Protein 7AHW (pdb70)

Foldseek 3Di:
DKEWEWEDEPQKIKIKIKDQPCLQQVDHDAQDDPSSLVSVVLSVVLLVDVCQQQVFDVVQVKDWPDWDWDDNNCVMIMIITMIGTPHCVPQFKGFNLSNCVSRVSHAWYWYWYQYPVGIDIDIAGNVRRMDTD

B-factor: mean 42.98, std 13.35, range [16.92, 108.06]

Radius of gyration: 14.73 Å; Cα contacts (8 Å, |Δi|>4): 286; chains: 1; bounding box: 40×30×25 Å

Solvent-accessible surface area: 7057 Å² total; per-residue (Å²): 94,0,58,1,65,2,22,33,80,57,128,51,3,58,0,48,1,36,0,40,0,91,21,12,11,49,25,88,100,73,21,83,77,124,78,18,114,64,30,10,62,151,0,86,46,35,0,83,92,4,69,72,1,1,32,19,46,143,95,0,27,19,63,60,64,55,69,83,11,143,17,116,20,71,60,66,0,68,0,63,0,59,0,52,0,124,96,25,114,59,10,127,74,6,30,0,51,48,0,12,150,59,6,112,51,2,151,90,0,70,2,72,13,84,21,116,153,40,116,89,52,32,80,5,22,88,109,72,8,98,13,143,67

Structure (mmCIF, N/CA/C/O backbone):
data_7AHW
#
_entry.id   7AHW
#
_cell.length_a   65.825
_cell.length_b   65.825
_cell.length_c   101.220
_cell.angle_alpha   90.000
_cell.angle_beta   90.000
_cell.angle_gamma   90.000
#
_symmetry.space_group_name_H-M   'P 41 21 2'
#
loop_
_entity.id
_entity.type
_entity.pdbx_description
1 polymer 'Uncharacterized protein'
2 water water
#
loop_
_atom_site.group_PDB
_atom_site.id
_atom_site.type_symbol
_atom_site.label_atom_id
_atom_site.label_alt_id
_atom_site.label_comp_id
_atom_site.label_asym_id
_atom_site.label_entity_id
_atom_site.label_seq_id
_atom_site.pdbx_PDB_ins_code
_atom_site.Cartn_x
_atom_site.Cartn_y
_atom_site.Cartn_z
_atom_site.occupancy
_atom_site.B_iso_or_equiv
_atom_site.auth_seq_id
_atom_site.auth_comp_id
_atom_site.auth_asym_id
_atom_site.auth_atom_id
_atom_site.pdbx_PDB_model_num
ATOM 1 N N . VAL A 1 20 ? -19.302 12.239 4.834 1.000 59.230 20 VAL AAA N 1
ATOM 2 C CA . VAL A 1 20 ? -20.518 11.778 5.613 1.000 59.547 20 VAL AAA CA 1
ATOM 3 C C . VAL A 1 20 ? -20.433 10.272 5.914 1.000 56.270 20 VAL AAA C 1
ATOM 4 O O . VAL A 1 20 ? -20.212 9.469 4.956 1.000 55.679 20 VAL AAA O 1
ATOM 17 N N . ALA A 1 21 ? -20.672 9.878 7.172 1.000 46.055 21 ALA AAA N 1
ATOM 18 C CA . ALA A 1 21 ? -20.628 8.449 7.588 1.000 43.648 21 ALA AAA CA 1
ATOM 19 C C . ALA A 1 21 ? -21.770 7.633 6.936 1.000 39.717 21 ALA AAA C 1
ATOM 20 O O . ALA A 1 21 ? -22.907 8.110 6.841 1.000 42.195 21 ALA AAA O 1
ATOM 27 N N . GLN A 1 22 ? -21.441 6.412 6.530 1.000 39.682 22 GLN AAA N 1
ATOM 28 C CA . GLN A 1 22 ? -22.356 5.414 5.938 1.000 37.943 22 GLN AAA CA 1
ATOM 29 C C . GLN A 1 22 ? -22.572 4.223 6.892 1.000 35.462 22 GLN AAA C 1
ATOM 30 O O . GLN A 1 22 ? -21.599 3.637 7.340 1.000 34.586 22 GLN AAA O 1
ATOM 44 N N . LEU A 1 23 ? -23.812 3.793 7.052 1.000 33.625 23 LEU AAA N 1
ATOM 45 C CA . LEU A 1 23 ? -24.152 2.571 7.794 1.000 32.703 23 LEU AAA CA 1
ATOM 46 C C . LEU A 1 23 ? -25.000 1.677 6.882 1.000 35.756 23 LEU AAA C 1
ATOM 47 O O . LEU A 1 23 ? -26.117 2.072 6.518 1.000 33.886 23 LEU AAA O 1
ATOM 63 N N . ASN A 1 24 ? -24.483 0.508 6.554 1.000 33.015 24 ASN AAA N 1
ATOM 64 C CA . ASN A 1 24 ? -25.224 -0.514 5.762 1.000 31.855 24 ASN AAA CA 1
ATOM 65 C C . ASN A 1 24 ? -25.715 -1.575 6.737 1.000 36.013 24 ASN AAA C 1
ATOM 66 O O . ASN A 1 24 ? -24.883 -2.113 7.535 1.000 34.546 24 ASN AAA O 1
ATOM 77 N N . VAL A 1 25 ? -26.995 -1.872 6.691 1.000 28.579 25 VAL AAA N 1
ATOM 78 C CA . VAL A 1 25 ? -27.660 -2.808 7.630 1.000 30.042 25 VAL AAA CA 1
ATOM 79 C C . VAL A 1 25 ? -28.300 -3.882 6.752 1.000 35.477 25 VAL AAA C 1
ATOM 80 O O . VAL A 1 25 ? -28.927 -3.487 5.747 1.000 35.281 25 VAL AAA O 1
ATOM 93 N N . ALA A 1 26 ? -28.035 -5.151 7.009 1.000 32.791 26 ALA AAA N 1
ATOM 94 C CA . ALA A 1 26 ? -28.739 -6.281 6.358 1.000 31.893 26 ALA AAA CA 1
ATOM 95 C C . ALA A 1 26 ? -29.391 -7.097 7.456 1.000 35.856 26 ALA AAA C 1
ATOM 96 O O . ALA A 1 26 ? -28.694 -7.442 8.440 1.000 33.276 26 ALA AAA O 1
ATOM 103 N N . LEU A 1 27 ? -30.648 -7.456 7.270 1.000 30.929 27 LEU AAA N 1
ATOM 104 C CA . LEU A 1 27 ? -31.343 -8.348 8.197 1.000 31.514 27 LEU AAA CA 1
ATOM 105 C C . LEU A 1 27 ? -31.937 -9.497 7.393 1.000 33.386 27 LEU AAA C 1
ATOM 106 O O . LEU A 1 27 ? -32.752 -9.209 6.542 1.000 35.402 27 LEU AAA O 1
ATOM 122 N N . ASP A 1 28 ? -31.470 -10.718 7.626 1.000 32.602 28 ASP AAA N 1
ATOM 123 C CA . ASP A 1 28 ? -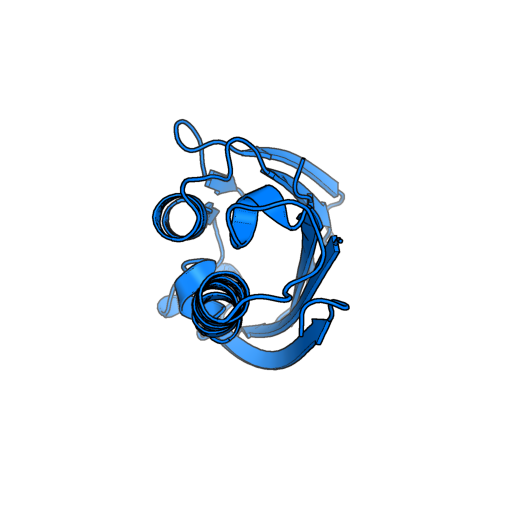31.961 -11.958 6.945 1.000 39.323 28 ASP AAA CA 1
ATOM 124 C C . ASP A 1 28 ? -32.106 -13.029 8.009 1.000 37.905 28 ASP AAA C 1
ATOM 125 O O . ASP A 1 28 ? -31.059 -13.420 8.598 1.000 34.200 28 ASP AAA O 1
ATOM 134 N N . GLY A 1 29 ? -33.336 -13.387 8.331 1.000 40.524 29 GLY AAA N 1
ATOM 135 C CA . GLY A 1 29 ? -33.621 -14.341 9.400 1.000 42.562 29 GLY AAA CA 1
ATOM 136 C C . GLY A 1 29 ? -33.081 -13.819 10.725 1.000 39.544 29 GLY AAA C 1
ATOM 137 O O . GLY A 1 29 ? -33.421 -12.685 11.089 1.000 37.479 29 GLY AAA O 1
ATOM 141 N N . LYS A 1 30 ? -32.276 -14.619 11.435 1.000 38.562 30 LYS AAA N 1
ATOM 142 C CA . LYS A 1 30 ? -31.769 -14.231 12.787 1.000 37.755 30 LYS AAA CA 1
ATOM 143 C C . LYS A 1 30 ? -30.433 -13.496 12.665 1.000 36.490 30 LYS AAA C 1
ATOM 144 O O . LYS A 1 30 ? -29.764 -13.323 13.721 1.000 36.550 30 LYS AAA O 1
ATOM 163 N N . THR A 1 31 ? -29.938 -13.233 11.444 1.000 32.011 31 THR AAA N 1
ATOM 164 C CA . THR A 1 31 ? -28.592 -12.651 11.252 1.000 32.042 31 THR AAA CA 1
ATOM 165 C C . THR A 1 31 ? -28.787 -11.160 10.941 1.000 33.576 31 THR AAA C 1
ATOM 166 O O . THR A 1 31 ? -29.397 -10.819 9.924 1.000 32.062 31 THR AAA O 1
ATOM 177 N N . LEU A 1 32 ? -28.225 -10.291 11.777 1.000 31.661 32 LEU AAA N 1
ATOM 178 C CA . LEU A 1 32 ? -28.188 -8.837 11.525 1.000 28.542 32 LEU AAA CA 1
ATOM 179 C C . LEU A 1 32 ? -26.743 -8.442 11.253 1.000 31.894 32 LEU AAA C 1
ATOM 180 O O . LEU A 1 32 ? -25.869 -8.788 12.059 1.000 33.213 32 LEU AAA O 1
ATOM 196 N N . GLU A 1 33 ? -26.476 -7.806 10.113 1.000 28.957 33 GLU AAA N 1
ATOM 197 C CA . GLU A 1 33 ? -25.130 -7.333 9.745 1.000 30.423 33 GLU AAA CA 1
ATOM 198 C C . GLU A 1 33 ? -25.112 -5.814 9.739 1.000 31.671 33 GLU AAA C 1
ATOM 199 O O . GLU A 1 33 ? -26.067 -5.192 9.221 1.000 34.422 33 GLU AAA O 1
ATOM 211 N N . LEU A 1 34 ? -24.055 -5.233 10.300 1.000 28.512 34 LEU AAA N 1
ATOM 212 C CA . LEU A 1 34 ? -23.894 -3.752 10.364 1.000 30.103 34 LEU AAA CA 1
ATOM 213 C C . LEU A 1 34 ? -22.519 -3.453 9.831 1.000 30.174 34 LEU AAA C 1
ATOM 214 O O . LEU A 1 34 ? -21.526 -4.076 10.329 1.000 31.363 34 LEU AAA O 1
ATOM 230 N N . GLU A 1 35 ? -22.427 -2.542 8.877 1.000 27.500 35 GLU AAA N 1
ATOM 231 C CA . GLU A 1 35 ? -21.149 -2.107 8.334 1.000 30.529 35 GLU AAA CA 1
ATOM 232 C C . GLU A 1 35 ? -21.130 -0.581 8.440 1.000 32.472 35 GLU AAA C 1
ATOM 233 O O . GLU A 1 35 ? -21.933 0.093 7.787 1.000 33.792 35 GLU AAA O 1
ATOM 245 N N . LEU A 1 36 ? -20.195 -0.062 9.207 1.000 30.659 36 LEU AAA N 1
ATOM 246 C CA . LEU A 1 36 ? -20.001 1.410 9.380 1.000 32.875 36 LEU AAA CA 1
ATOM 247 C C . LEU A 1 36 ? -18.730 1.819 8.641 1.000 33.180 36 LEU AAA C 1
ATOM 248 O O . LEU A 1 36 ? -17.675 1.173 8.829 1.000 35.513 36 LEU AAA O 1
ATOM 264 N N . ASP A 1 37 ? -18.820 2.804 7.754 1.000 33.625 37 ASP AAA N 1
ATOM 265 C CA . ASP A 1 37 ? -17.611 3.393 7.119 1.000 35.216 37 ASP AAA CA 1
ATOM 266 C C . ASP A 1 37 ? -17.670 4.887 7.338 1.000 35.166 37 ASP AAA C 1
ATOM 267 O O . ASP A 1 37 ? -18.678 5.472 6.977 1.000 36.886 37 ASP AAA O 1
ATOM 276 N N . SER A 1 38 ? -16.710 5.454 8.049 1.000 34.859 38 SER AAA N 1
ATOM 277 C CA . SER A 1 38 ? -16.781 6.872 8.487 1.000 34.930 38 SER AAA CA 1
ATOM 278 C C . SER A 1 38 ? -15.449 7.528 8.188 1.000 34.581 38 SER AAA C 1
ATOM 279 O O . SER A 1 38 ? -14.409 6.880 8.326 1.000 36.407 38 SER AAA O 1
ATOM 287 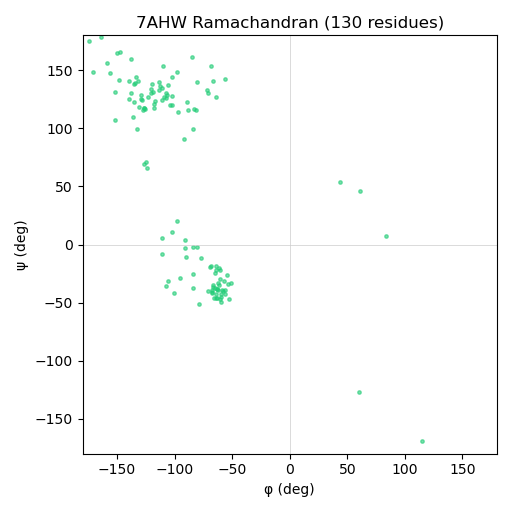N N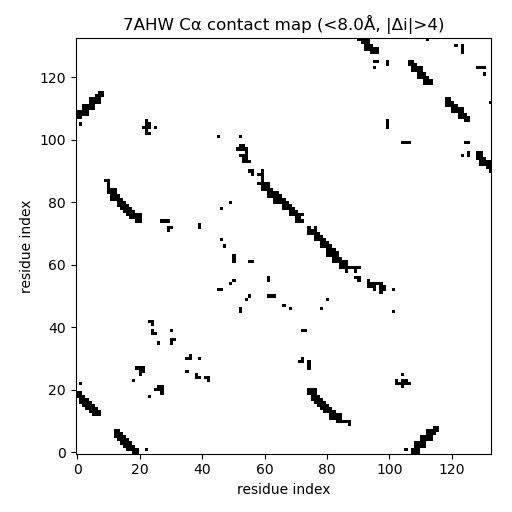 . PRO A 1 39 ? -15.464 8.813 7.787 1.000 41.169 39 PRO AAA N 1
ATOM 288 C CA . PRO A 1 39 ? -14.300 9.675 7.957 1.000 41.541 39 PRO AAA CA 1
ATOM 289 C C . PRO A 1 39 ? -13.943 9.671 9.450 1.000 31.509 39 PRO AAA C 1
ATOM 290 O O . PRO A 1 39 ? -14.821 9.512 10.345 1.000 31.452 39 PRO AAA O 1
ATOM 301 N N . ALA A 1 40 ? -12.658 9.678 9.686 1.000 36.197 40 ALA AAA N 1
ATOM 302 C CA . ALA A 1 40 ? -12.056 9.694 11.032 1.000 38.793 40 ALA AAA CA 1
ATOM 303 C C . ALA A 1 40 ? -12.569 10.892 11.835 1.000 39.650 40 ALA AAA C 1
ATOM 304 O O . ALA A 1 40 ? -12.856 10.715 13.039 1.000 35.968 40 ALA AAA O 1
ATOM 311 N N . MET A 1 41 ? -12.737 12.072 11.222 1.000 39.607 41 MET AAA N 1
ATOM 312 C CA . MET A 1 41 ? -13.077 13.316 11.960 1.000 37.446 41 MET AAA CA 1
ATOM 313 C C . MET A 1 41 ? -14.311 13.125 12.868 1.000 39.924 41 MET AAA C 1
ATOM 314 O O . MET A 1 41 ? -14.277 13.612 13.994 1.000 36.524 41 MET AAA O 1
ATOM 328 N N . ASN A 1 42 ? -15.388 12.528 12.349 1.000 38.097 42 ASN AAA N 1
ATOM 329 C CA . ASN A 1 42 ? -16.688 12.224 13.014 1.000 44.783 42 ASN AAA CA 1
ATOM 330 C C . ASN A 1 42 ? -16.484 11.428 14.299 1.000 33.753 42 ASN AAA C 1
ATOM 331 O O . ASN A 1 42 ? -17.305 11.567 15.225 1.000 34.116 42 ASN AAA O 1
ATOM 342 N N . LEU A 1 43 ? -15.485 10.566 14.329 1.000 37.239 43 LEU AAA N 1
ATOM 343 C CA . LEU A 1 43 ? -15.319 9.630 15.483 1.000 38.289 43 LEU AAA CA 1
ATOM 344 C C . LEU A 1 43 ? -14.148 9.999 16.400 1.000 32.426 43 LEU AAA C 1
ATOM 345 O O . LEU A 1 43 ? -14.248 9.633 17.570 1.000 31.549 43 LEU AAA O 1
ATOM 361 N N . VAL A 1 44 ? -13.038 10.520 15.872 1.000 28.942 44 VAL AAA N 1
ATOM 362 C CA . VAL A 1 44 ? -11.841 10.830 16.691 1.000 29.053 44 VAL AAA CA 1
ATOM 363 C C . VAL A 1 44 ? -11.587 12.335 16.814 1.000 31.923 44 VAL AAA C 1
ATOM 364 O O . VAL A 1 44 ? -10.740 12.669 17.645 1.000 29.490 44 VAL AAA O 1
ATOM 377 N N . GLY A 1 45 ? -12.295 13.207 16.095 1.000 31.434 45 GLY AAA N 1
ATOM 378 C CA . GLY A 1 45 ? -12.158 14.659 16.331 1.000 35.564 45 GLY AAA CA 1
ATOM 379 C C . GLY A 1 45 ? -10.970 15.279 15.598 1.000 33.492 45 GLY AAA C 1
ATOM 380 O O . GLY A 1 45 ? -10.639 16.457 15.862 1.000 33.367 45 GLY AAA O 1
ATOM 384 N N . PHE A 1 46 ? -10.279 14.555 14.726 1.000 30.733 46 PHE AAA N 1
ATOM 385 C CA . PHE A 1 46 ? -9.187 15.129 13.901 1.000 30.814 46 PHE AAA CA 1
ATOM 386 C C . PHE A 1 46 ? -9.147 14.342 12.583 1.000 33.862 46 PHE AAA C 1
ATOM 387 O O . PHE A 1 46 ? -9.684 13.213 12.511 1.000 32.969 46 PHE AAA O 1
ATOM 404 N N . GLU A 1 47 ? -8.453 14.886 11.589 1.000 34.929 47 GLU AAA N 1
ATOM 405 C CA A GLU A 1 47 ? -8.451 14.288 10.226 0.500 35.793 47 GLU AAA CA 1
ATOM 406 C CA B GLU A 1 47 ? -8.455 14.353 10.200 0.500 37.895 47 GLU AAA CA 1
ATOM 407 C C . GLU A 1 47 ? -7.004 14.226 9.735 1.000 39.330 47 GLU AAA C 1
ATOM 408 O O . GLU A 1 47 ? -6.624 15.000 8.891 1.000 44.674 47 GLU AAA O 1
ATOM 430 N N . HIS A 1 48 ? -6.224 13.310 10.298 1.000 36.562 48 HIS AAA N 1
ATOM 431 C CA . HIS A 1 48 ? -4.777 13.140 10.004 1.000 36.704 48 HIS AAA CA 1
ATOM 432 C C . HIS A 1 48 ? -4.329 11.909 10.761 1.000 36.599 48 HIS AAA C 1
ATOM 433 O O . HIS A 1 48 ? -5.158 11.415 11.535 1.000 36.066 48 HIS AAA O 1
ATOM 448 N N . ALA A 1 49 ? -3.085 11.475 10.594 1.000 37.220 49 ALA AAA N 1
ATOM 449 C CA . ALA A 1 49 ? -2.529 10.302 11.314 1.000 42.118 49 ALA AAA CA 1
ATOM 450 C C . ALA A 1 49 ? -2.384 10.637 12.803 1.000 35.624 49 ALA AAA C 1
ATOM 451 O O . ALA A 1 49 ? -2.272 11.837 13.184 1.000 32.568 49 ALA AAA O 1
ATOM 458 N N . ALA A 1 50 ? -2.436 9.602 13.634 1.000 35.601 50 ALA AAA N 1
ATOM 459 C CA . ALA A 1 50 ? -2.438 9.751 15.105 1.000 37.708 50 ALA AAA CA 1
ATOM 460 C C . ALA A 1 50 ? -0.992 9.676 15.581 1.000 39.532 50 ALA AAA C 1
ATOM 461 O O . ALA A 1 50 ? -0.533 8.592 15.828 1.000 46.544 50 ALA AAA O 1
ATOM 468 N N . SER A 1 51 ? -0.316 10.807 15.670 1.000 41.066 51 SER AAA N 1
ATOM 469 C CA . SER A 1 51 ? 1.126 10.890 16.007 1.000 42.124 51 SER AAA CA 1
ATOM 470 C C . SER A 1 51 ? 1.336 11.255 17.463 1.000 39.346 51 SER AAA C 1
ATOM 471 O O . SER A 1 51 ? 2.172 10.618 18.097 1.000 43.127 51 SER AAA O 1
ATOM 479 N N . THR A 1 52 ? 0.566 12.193 17.998 1.000 32.708 52 THR AAA N 1
ATOM 480 C CA . THR A 1 52 ? 0.789 12.680 19.383 1.000 32.868 52 THR AAA CA 1
ATOM 481 C C . THR A 1 52 ? 0.061 11.746 20.366 1.000 34.636 52 THR AAA C 1
ATOM 482 O O . THR A 1 52 ? -0.838 11.002 19.978 1.000 32.120 52 THR AAA O 1
ATOM 493 N N . ASP A 1 53 ? 0.446 11.800 21.624 1.000 30.328 53 ASP AAA N 1
ATOM 494 C CA . ASP A 1 53 ? -0.233 11.098 22.744 1.000 29.845 53 ASP AAA CA 1
ATOM 495 C C . ASP A 1 53 ? -1.713 11.503 22.820 1.000 27.606 53 ASP AAA C 1
ATOM 496 O O . ASP A 1 53 ? -2.544 10.620 23.026 1.000 31.763 53 ASP AAA O 1
ATOM 505 N N . ALA A 1 54 ? -2.026 12.792 22.665 1.000 29.204 54 ALA AAA N 1
ATOM 506 C CA . ALA A 1 54 ? -3.411 13.281 22.633 1.000 28.665 54 ALA AAA CA 1
ATOM 507 C C . ALA A 1 54 ? -4.178 12.621 21.471 1.000 31.481 54 ALA AAA C 1
ATOM 508 O O . ALA A 1 54 ? -5.310 12.148 21.716 1.000 29.559 54 ALA AAA O 1
ATOM 515 N N . ASP A 1 55 ? -3.592 12.541 20.272 1.000 28.715 55 ASP AAA N 1
ATOM 516 C CA . ASP A 1 55 ? -4.251 11.925 19.083 1.000 30.310 55 ASP AAA CA 1
ATOM 517 C C . ASP A 1 55 ? -4.566 10.446 19.415 1.000 28.124 55 ASP AAA C 1
ATOM 518 O O . ASP A 1 55 ? -5.669 9.968 19.187 1.000 26.043 55 ASP AAA O 1
ATOM 527 N N . LYS A 1 56 ? -3.596 9.733 19.969 1.000 29.221 56 LYS AAA N 1
ATOM 528 C CA . LYS A 1 56 ? -3.688 8.287 20.262 1.000 29.835 56 LYS AAA CA 1
ATOM 529 C C . LYS A 1 56 ? -4.759 7.999 21.313 1.000 29.403 56 LYS AAA C 1
ATOM 530 O O . LYS A 1 56 ? -5.474 6.987 21.172 1.000 28.035 56 LYS AAA O 1
ATOM 549 N N . ALA A 1 57 ? -4.897 8.876 22.297 1.000 26.120 57 ALA AAA N 1
ATOM 550 C CA . ALA A 1 57 ? -5.923 8.733 23.338 1.000 27.669 57 ALA AAA CA 1
ATOM 551 C C . ALA A 1 57 ? -7.298 8.909 22.714 1.000 28.109 57 ALA AAA C 1
ATOM 552 O O . ALA A 1 57 ? -8.186 8.169 23.075 1.000 27.605 57 ALA AAA O 1
ATOM 559 N N . ALA A 1 58 ? -7.461 9.852 21.815 1.000 27.273 58 ALA AAA N 1
ATOM 560 C CA . ALA A 1 58 ? -8.743 10.098 21.109 1.000 30.666 58 ALA AAA CA 1
ATOM 561 C C . ALA A 1 58 ? -9.112 8.864 20.270 1.000 29.817 58 ALA AAA C 1
ATOM 562 O O . ALA A 1 58 ? -10.282 8.474 20.258 1.000 27.992 58 ALA AAA O 1
ATOM 569 N N . VAL A 1 59 ? -8.148 8.203 19.639 1.000 29.828 59 VAL AAA N 1
ATOM 570 C CA . VAL A 1 59 ? -8.428 6.943 18.875 1.000 28.171 59 VAL AAA CA 1
ATOM 571 C C . VAL A 1 59 ? -8.839 5.822 19.839 1.000 27.526 59 VAL AAA C 1
ATOM 572 O O . VAL A 1 59 ? -9.838 5.124 19.547 1.000 28.201 59 VAL AAA O 1
ATOM 585 N N . ALA A 1 60 ? -8.175 5.700 20.994 1.000 26.387 60 ALA AAA N 1
ATOM 586 C CA . ALA A 1 60 ? -8.510 4.689 22.007 1.000 25.438 60 ALA AAA CA 1
ATOM 587 C C . ALA A 1 60 ? -9.933 4.924 22.524 1.000 25.763 60 ALA AAA C 1
ATOM 588 O O . ALA A 1 60 ? -10.640 3.952 22.815 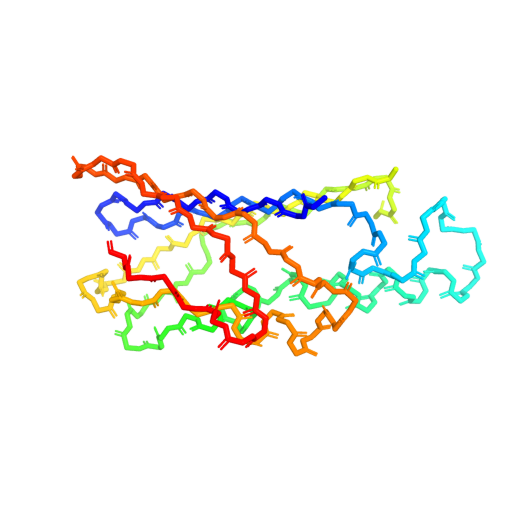1.000 29.006 60 ALA AAA O 1
ATOM 595 N N . LYS A 1 61 ? -10.333 6.172 22.706 1.000 26.641 61 LYS AAA N 1
ATOM 596 C CA . LYS A 1 61 ? -11.694 6.483 23.191 1.000 31.012 61 LYS AAA CA 1
ATOM 597 C C . LYS A 1 61 ? -12.726 6.018 22.165 1.000 30.866 61 LYS AAA C 1
ATOM 598 O O . LYS A 1 61 ? -13.737 5.388 22.559 1.000 29.014 61 LYS AAA O 1
ATOM 617 N N . ALA A 1 62 ? -12.508 6.318 20.892 1.000 29.904 62 ALA AAA N 1
ATOM 618 C CA . ALA A 1 62 ? -13.447 5.904 19.824 1.000 28.567 62 ALA AAA CA 1
ATOM 619 C C . ALA A 1 62 ? -13.484 4.380 19.772 1.000 29.575 62 ALA AAA C 1
ATOM 620 O O . ALA A 1 62 ? -14.594 3.791 19.650 1.000 29.144 62 ALA AAA O 1
ATOM 627 N N . ARG A 1 63 ? -12.321 3.753 19.804 1.000 27.512 63 ARG AAA N 1
ATOM 628 C CA . ARG A 1 63 ? -12.235 2.291 19.668 1.000 29.308 63 ARG AAA CA 1
ATOM 629 C C . ARG A 1 63 ? -13.029 1.592 20.799 1.000 30.612 63 ARG AAA C 1
ATOM 630 O O . ARG A 1 63 ? -13.744 0.596 20.529 1.000 29.783 63 ARG AAA O 1
ATOM 651 N N . ALA A 1 64 ? -12.920 2.082 22.028 1.000 30.816 64 ALA AAA N 1
ATOM 652 C CA . ALA A 1 64 ? -13.655 1.521 23.175 1.000 30.216 64 ALA AAA CA 1
ATOM 653 C C . ALA A 1 64 ? -15.141 1.585 22.873 1.000 28.670 64 ALA AAA C 1
ATOM 654 O O . ALA A 1 64 ? -15.870 0.653 23.305 1.000 31.256 64 ALA AAA O 1
ATOM 661 N N . GLN A 1 65 ? -15.640 2.654 22.263 1.000 25.869 65 GLN AAA N 1
ATOM 662 C CA . GLN A 1 65 ? -17.092 2.755 21.952 1.000 27.071 65 GLN AAA CA 1
ATOM 663 C C . GLN A 1 65 ? -17.438 1.764 20.809 1.000 28.791 65 GLN AAA C 1
ATOM 664 O O . GLN A 1 65 ? -18.504 1.044 20.927 1.000 25.196 65 GLN AAA O 1
ATOM 678 N N . LEU A 1 66 ? -16.580 1.634 19.795 1.000 25.679 66 LEU AAA N 1
ATOM 679 C CA . LEU A 1 66 ? -16.871 0.733 18.630 1.000 27.116 66 LEU AAA CA 1
ATOM 680 C C . LEU A 1 66 ? -16.823 -0.746 19.037 1.000 30.002 66 LEU AAA C 1
ATOM 681 O O . LEU A 1 66 ? -17.465 -1.572 18.370 1.000 29.768 66 LEU AAA O 1
ATOM 697 N N . GLU A 1 67 ? -16.181 -1.079 20.155 1.000 28.093 67 GLU AAA N 1
ATOM 698 C CA . GLU A 1 67 ? -16.074 -2.466 20.654 1.000 28.889 67 GLU AAA CA 1
ATOM 699 C C . GLU A 1 67 ? -17.354 -2.857 21.380 1.000 29.959 67 GLU AAA C 1
ATOM 700 O O . GLU A 1 67 ? -17.446 -3.982 21.789 1.000 30.027 67 GLU AAA O 1
ATOM 712 N N . LYS A 1 68 ? -18.323 -1.969 21.520 1.000 27.095 68 LYS AAA N 1
ATOM 713 C CA . LYS A 1 68 ? -19.571 -2.290 22.247 1.000 28.523 68 LYS AAA CA 1
ATOM 714 C C . LYS A 1 68 ? -20.752 -2.043 21.342 1.000 27.689 68 LYS AAA C 1
ATOM 715 O O . LYS A 1 68 ? -21.573 -1.186 21.625 1.000 29.441 68 LYS AAA O 1
ATOM 734 N N . PRO A 1 69 ? -20.938 -2.797 20.240 1.000 28.361 69 PRO AAA N 1
ATOM 735 C CA . PRO A 1 69 ? -22.009 -2.478 19.310 1.000 27.237 69 PRO AAA CA 1
ATOM 736 C C . PRO A 1 69 ? -23.443 -2.549 19.848 1.000 27.301 69 PRO AAA C 1
ATOM 737 O O . PRO A 1 69 ? -24.252 -1.816 19.348 1.000 29.326 69 PRO AAA O 1
ATOM 748 N N . LEU A 1 70 ? -23.765 -3.450 20.773 1.000 27.915 70 LEU AAA N 1
ATOM 749 C CA . LEU A 1 70 ? -25.128 -3.555 21.338 1.000 30.666 70 LEU AAA CA 1
ATOM 750 C C . LEU A 1 70 ? -25.498 -2.233 22.047 1.000 30.026 70 LEU AAA C 1
ATOM 751 O O . LEU A 1 70 ? -26.633 -1.784 21.925 1.000 30.881 70 LEU AAA O 1
ATOM 767 N N . GLU A 1 71 ? -24.515 -1.592 22.660 1.000 29.548 71 GLU AAA N 1
ATOM 768 C CA . GLU A 1 71 ? -24.668 -0.273 23.315 1.000 32.840 71 GLU AAA CA 1
ATOM 769 C C . GLU A 1 71 ? -24.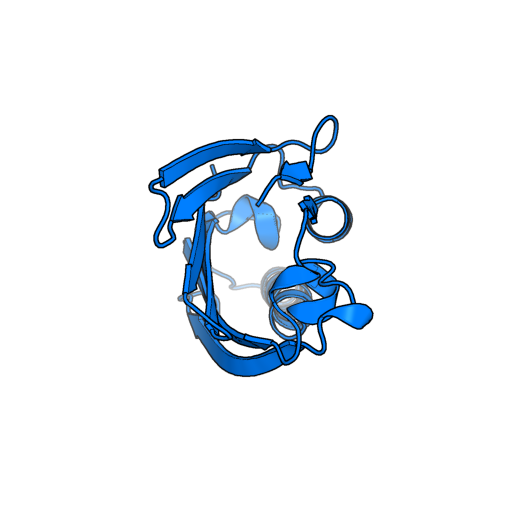655 0.829 22.265 1.000 30.930 71 GLU AAA C 1
ATOM 770 O O . GLU A 1 71 ? -25.606 1.608 22.219 1.000 29.488 71 GLU AAA O 1
ATOM 782 N N . LEU A 1 72 ? -23.658 0.859 21.382 1.000 29.953 72 LEU AAA N 1
ATOM 783 C CA . LEU A 1 72 ? -23.504 1.951 20.396 1.000 31.630 72 LEU AAA CA 1
ATOM 784 C C . LEU A 1 72 ? -24.742 2.066 19.484 1.000 37.276 72 LEU AAA C 1
ATOM 785 O O . LEU A 1 72 ? -25.147 3.195 19.154 1.000 32.341 72 LEU AAA O 1
ATOM 801 N N . PHE A 1 73 ? -25.328 0.947 19.066 1.000 32.326 73 PHE AAA N 1
ATOM 802 C CA . PHE A 1 73 ? -26.458 0.952 18.119 1.000 32.463 73 PHE AAA CA 1
ATOM 803 C C . PHE A 1 73 ? -27.754 0.723 18.884 1.000 33.833 73 PHE AAA C 1
ATOM 804 O O . PHE A 1 73 ? -28.757 0.475 18.234 1.000 35.877 73 PHE AAA O 1
ATOM 821 N N . ALA A 1 74 ? -27.707 0.781 20.217 1.000 34.617 74 ALA AAA N 1
ATOM 822 C CA . ALA A 1 74 ? -28.860 0.669 21.125 1.000 36.829 74 ALA AAA CA 1
ATOM 823 C C . ALA A 1 74 ? -29.792 -0.473 20.686 1.000 40.628 74 ALA AAA C 1
ATOM 824 O O . ALA A 1 74 ? -30.980 -0.227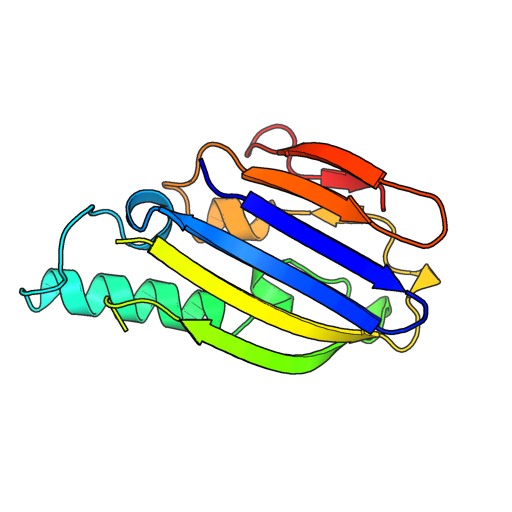 20.578 1.000 33.333 74 ALA AAA O 1
ATOM 831 N N . LEU A 1 75 ? -29.288 -1.696 20.505 1.000 40.339 75 LEU AAA N 1
ATOM 832 C CA . LEU A 1 75 ? -30.150 -2.842 20.106 1.000 36.879 75 LEU AAA CA 1
ATOM 833 C C . LEU A 1 75 ? -31.004 -3.228 21.303 1.000 38.011 75 LEU AAA C 1
ATOM 834 O O . LEU A 1 75 ? -30.497 -3.317 22.432 1.000 36.286 75 LEU AAA O 1
ATOM 850 N N . PRO A 1 76 ? -32.317 -3.424 21.083 1.000 37.367 76 PRO AAA N 1
ATOM 851 C CA . PRO A 1 76 ? -33.225 -3.826 22.155 1.000 37.821 76 PRO AAA CA 1
ATOM 852 C C . PRO A 1 76 ? -32.856 -5.195 22.685 1.000 40.177 76 PRO AAA C 1
ATOM 853 O O . PRO A 1 76 ? -32.711 -6.172 21.915 1.000 37.159 76 PRO AAA O 1
ATOM 864 N N . VAL A 1 77 ? -32.685 -5.240 23.997 1.000 35.777 77 VAL AAA N 1
ATOM 865 C CA . VAL A 1 77 ? -32.344 -6.465 24.754 1.000 38.127 77 VAL AAA CA 1
ATOM 866 C C . VAL A 1 77 ? -33.421 -7.520 24.483 1.000 39.587 77 VAL AAA C 1
ATOM 867 O O . VAL A 1 77 ? -33.079 -8.716 24.551 1.000 40.037 77 VAL AAA O 1
ATOM 880 N N . THR A 1 78 ? -34.671 -7.115 24.241 1.000 39.746 78 THR AAA N 1
ATOM 881 C CA . THR A 1 78 ? -35.805 -8.061 24.006 1.000 43.467 78 THR AAA CA 1
ATOM 882 C C . THR A 1 78 ? -35.515 -8.945 22.765 1.000 45.298 78 THR AAA C 1
ATOM 883 O O . THR A 1 78 ? -35.955 -10.131 22.728 1.000 44.546 78 THR AAA O 1
ATOM 894 N N . ALA A 1 79 ? -34.758 -8.442 21.787 1.000 40.431 79 ALA AAA N 1
ATOM 895 C CA . ALA A 1 79 ? -34.516 -9.174 20.520 1.000 39.783 79 ALA AAA CA 1
ATOM 896 C C . ALA A 1 79 ? -33.490 -10.279 20.735 1.000 40.192 79 ALA AAA C 1
ATOM 897 O O . ALA A 1 79 ? -33.307 -11.131 19.808 1.000 39.486 79 ALA AAA O 1
ATOM 904 N N . GLY A 1 80 ? -32.816 -10.281 21.889 1.000 36.794 80 GLY AAA N 1
ATOM 905 C CA . GLY A 1 80 ? -31.832 -11.322 22.269 1.000 35.817 80 GLY AAA CA 1
ATOM 906 C C . GLY A 1 80 ? -30.651 -11.390 21.303 1.000 39.491 80 GLY AAA C 1
ATOM 907 O O . GLY A 1 80 ? -30.289 -12.488 20.847 1.000 36.533 80 GLY AAA O 1
ATOM 911 N N . CYS A 1 81 ? -30.074 -10.239 20.945 1.000 35.971 81 CYS AAA N 1
ATOM 912 C CA . CYS A 1 81 ? -28.921 -10.127 20.020 1.000 35.417 81 CYS AAA CA 1
ATOM 913 C C . CYS A 1 81 ? -27.625 -10.416 20.758 1.000 37.479 81 CYS AAA C 1
ATOM 914 O O . CYS A 1 81 ? -27.443 -9.964 21.885 1.000 38.656 81 CYS AAA O 1
ATOM 921 N N . SER A 1 82 ? -26.712 -11.121 20.126 1.000 32.873 82 SER AAA N 1
ATOM 922 C CA . SER A 1 82 ? -25.325 -11.236 20.620 1.000 37.007 82 SER AAA CA 1
ATOM 923 C C . SER A 1 82 ? -24.365 -11.123 19.450 1.000 34.200 82 SER AAA C 1
ATOM 924 O O . SER A 1 82 ? -24.792 -11.225 18.279 1.000 32.478 82 SER AAA O 1
ATOM 932 N N . VAL A 1 83 ? -23.126 -10.797 19.760 1.000 29.583 83 VAL AAA N 1
ATOM 933 C CA . VAL A 1 83 ? -22.143 -10.477 18.713 1.000 29.683 83 VAL AAA CA 1
ATOM 934 C C . VAL A 1 83 ? -21.600 -11.807 18.242 1.000 32.998 83 VAL AAA C 1
ATOM 935 O O . VAL A 1 83 ? -20.972 -12.497 19.035 1.000 31.280 83 VAL AAA O 1
ATOM 948 N N . ALA A 1 84 ? -21.823 -12.143 16.980 1.000 30.578 84 ALA AAA N 1
ATOM 949 C CA . ALA A 1 84 ? -21.222 -13.343 16.346 1.000 32.011 84 ALA AAA CA 1
ATOM 950 C C . ALA A 1 84 ? -19.822 -13.027 15.843 1.000 32.540 84 ALA AAA C 1
ATOM 951 O O . ALA A 1 84 ? -18.947 -13.881 15.918 1.000 34.103 84 ALA AAA O 1
ATOM 958 N N . SER A 1 85 ? -19.567 -11.840 15.319 1.000 30.933 85 SER AAA N 1
ATOM 959 C CA . SER A 1 85 ? -18.218 -11.443 14.877 1.000 32.378 85 SER AAA CA 1
ATOM 960 C C . SER A 1 85 ? -18.118 -9.933 14.823 1.000 32.321 85 SER AAA C 1
ATOM 961 O O . SER A 1 85 ? -19.153 -9.271 14.655 1.000 29.857 85 SER AAA O 1
ATOM 969 N N . GLN A 1 86 ? -16.907 -9.414 14.922 1.000 30.751 86 GLN AAA N 1
ATOM 970 C CA . GLN A 1 86 ? -16.701 -7.951 14.954 1.000 33.522 86 GLN AAA CA 1
ATOM 971 C C . GLN A 1 86 ? -15.329 -7.713 14.377 1.000 36.203 86 GLN AAA C 1
ATOM 972 O O . GLN A 1 86 ? -14.395 -8.441 14.757 1.000 34.085 86 GLN AAA O 1
ATOM 986 N N . GLU A 1 87 ? -15.212 -6.787 13.446 1.000 31.890 87 GLU AAA N 1
ATOM 987 C CA . GLU A 1 87 ? -13.899 -6.399 12.899 1.000 36.162 87 GLU AAA CA 1
ATOM 988 C C . GLU A 1 87 ? -13.824 -4.882 12.813 1.000 32.584 87 GLU AAA C 1
ATOM 989 O O . GLU A 1 87 ? -14.658 -4.297 12.132 1.000 32.624 87 GLU AAA O 1
ATOM 1001 N N . LEU A 1 88 ? -12.836 -4.288 13.455 1.000 32.800 88 LEU AAA N 1
ATOM 1002 C CA . LEU A 1 88 ? -12.576 -2.829 13.399 1.000 34.969 88 LEU AAA CA 1
ATOM 1003 C C . LEU A 1 88 ? -11.327 -2.630 12.555 1.000 38.091 88 LEU AAA C 1
ATOM 1004 O O . LEU A 1 88 ? -10.374 -3.315 12.838 1.000 39.852 88 LEU AAA O 1
ATOM 1020 N N . ARG A 1 89 ? -11.340 -1.742 11.566 1.000 35.014 89 ARG AAA N 1
ATOM 1021 C CA . ARG A 1 89 ? -10.189 -1.552 10.651 1.000 37.990 89 ARG AAA CA 1
ATOM 1022 C C . ARG A 1 89 ? -9.957 -0.069 10.390 1.000 35.980 89 ARG AAA C 1
ATOM 1023 O O . ARG A 1 89 ? -10.896 0.627 9.958 1.000 36.272 89 ARG AAA O 1
ATOM 1044 N N . SER A 1 90 ? -8.721 0.377 10.539 1.000 36.086 90 SER AAA N 1
ATOM 1045 C CA . SER A 1 90 ? -8.305 1.760 10.229 1.000 37.240 90 SER AAA CA 1
ATOM 1046 C C . SER A 1 90 ? -6.795 1.793 10.319 1.000 37.510 90 SER AAA C 1
ATOM 1047 O O . SER A 1 90 ? -6.239 1.175 11.221 1.000 36.658 90 SER AAA O 1
ATOM 1055 N N . PRO A 1 91 ? -6.125 2.634 9.523 1.000 38.118 91 PRO AAA N 1
ATOM 1056 C CA . PRO A 1 91 ? -4.710 2.910 9.767 1.000 41.594 91 PRO AAA CA 1
ATOM 1057 C C . PRO A 1 91 ? -4.500 3.626 11.111 1.000 43.827 91 PRO AAA C 1
ATOM 1058 O O . PRO A 1 91 ? -3.460 3.471 11.717 1.000 41.096 91 PRO AAA O 1
ATOM 1069 N N . LEU A 1 92 ? -5.510 4.326 11.630 1.000 37.554 92 LEU AAA N 1
ATOM 1070 C CA . LEU A 1 92 ? -5.395 4.873 13.002 1.000 36.108 92 LEU AAA CA 1
ATOM 1071 C C . LEU A 1 92 ? -5.275 3.779 14.070 1.000 35.633 92 LEU AAA C 1
ATOM 1072 O O . LEU A 1 92 ? -4.795 4.126 15.136 1.000 41.534 92 LEU AAA O 1
ATOM 1088 N N . PHE A 1 93 ? -5.696 2.538 13.833 1.000 39.541 93 PHE AAA N 1
ATOM 1089 C CA . PHE A 1 93 ? -5.701 1.431 14.844 1.000 47.896 93 PHE AAA CA 1
ATOM 1090 C C . PHE A 1 93 ? -4.388 0.631 14.836 1.000 52.687 93 PHE AAA C 1
ATOM 1091 O O . PHE A 1 93 ? -3.818 0.581 13.747 1.000 62.380 93 PHE AAA O 1
ATOM 1108 N N . ALA A 1 121 ? -7.703 9.145 6.150 1.000 68.039 121 ALA AAA N 1
ATOM 1109 C CA . ALA A 1 121 ? -8.066 8.326 7.340 1.000 73.021 121 ALA AAA CA 1
ATOM 1110 C C . ALA A 1 121 ? -9.581 8.032 7.336 1.000 56.207 121 ALA AAA C 1
ATOM 1111 O O . ALA A 1 121 ? -10.405 8.987 7.537 1.000 52.646 121 ALA AAA O 1
ATOM 1118 N N . ASP A 1 122 ? -9.923 6.768 7.037 1.000 52.386 122 ASP AAA N 1
ATOM 1119 C CA . ASP A 1 122 ? -11.276 6.169 7.216 1.000 48.654 122 ASP AAA CA 1
ATOM 1120 C C . ASP A 1 122 ? -11.240 5.134 8.367 1.000 43.767 122 ASP AAA C 1
ATOM 1121 O O . ASP A 1 122 ? -10.155 4.573 8.708 1.000 41.750 122 ASP AAA O 1
ATOM 1130 N N . ILE A 1 123 ? -12.391 4.937 8.996 1.000 35.690 123 ILE AAA N 1
ATOM 1131 C CA . ILE A 1 123 ? -12.607 3.878 10.017 1.000 35.807 123 ILE AAA CA 1
ATOM 1132 C C . ILE A 1 123 ? -13.736 2.999 9.496 1.000 36.861 123 ILE AAA C 1
ATOM 1133 O O . ILE A 1 123 ? -14.767 3.536 9.057 1.000 38.964 123 ILE AAA O 1
ATOM 1149 N N . HIS A 1 124 ? -13.512 1.699 9.515 1.000 35.647 124 HIS AAA N 1
ATOM 1150 C CA . HIS A 1 124 ? -14.490 0.683 9.067 1.000 34.175 124 HIS AAA CA 1
ATOM 1151 C C . HIS A 1 124 ? -14.792 -0.199 10.284 1.000 34.431 124 HIS AAA C 1
ATOM 1152 O O . HIS A 1 124 ? -13.848 -0.600 10.974 1.000 35.852 124 HIS AAA O 1
ATOM 1167 N N . ALA A 1 125 ? -16.057 -0.437 10.584 1.000 31.073 125 ALA AAA N 1
ATOM 1168 C CA . ALA A 1 125 ? -16.461 -1.343 11.678 1.000 32.659 125 ALA AAA CA 1
ATOM 1169 C C . ALA A 1 125 ? -17.520 -2.295 11.128 1.000 33.878 125 ALA AAA C 1
ATOM 1170 O O . ALA A 1 125 ? -18.506 -1.818 10.579 1.000 33.971 125 ALA AAA O 1
ATOM 1177 N N . HIS A 1 126 ? -17.227 -3.597 11.137 1.000 28.437 126 HIS AAA N 1
ATOM 1178 C CA . HIS A 1 126 ? -18.157 -4.624 10.650 1.000 28.731 126 HIS AAA CA 1
ATOM 1179 C C . HIS A 1 126 ? -18.590 -5.471 11.838 1.000 26.123 126 HIS AAA C 1
ATOM 1180 O O . HIS A 1 126 ? -17.750 -5.905 12.636 1.000 29.053 126 HIS AAA O 1
ATOM 1195 N N . TYR A 1 127 ? -19.858 -5.701 11.959 1.000 25.128 127 TYR AAA N 1
ATOM 1196 C CA . TYR A 1 127 ? -20.417 -6.524 13.042 1.000 27.522 127 TYR AAA CA 1
ATOM 1197 C C . TYR A 1 127 ? -21.381 -7.519 12.412 1.000 26.028 127 TYR AAA C 1
ATOM 1198 O O . TYR A 1 127 ? -22.217 -7.126 11.575 1.000 27.016 127 TYR AAA O 1
ATOM 1216 N N . GLN A 1 128 ? -21.357 -8.738 12.921 1.000 26.046 128 GLN AAA N 1
ATOM 1217 C CA . GLN A 1 128 ? -22.443 -9.699 12.662 1.000 27.993 128 GLN AAA CA 1
ATOM 1218 C C . GLN A 1 128 ? -23.084 -10.029 13.988 1.000 28.948 128 GLN AAA C 1
ATOM 1219 O O . GLN A 1 128 ? -22.340 -10.463 14.894 1.000 29.512 128 GLN AAA O 1
ATOM 1233 N N . LEU A 1 129 ? -24.384 -9.810 14.095 1.000 25.427 129 LEU AAA N 1
ATOM 1234 C CA . LEU A 1 129 ? -25.138 -10.113 15.312 1.000 32.204 129 LEU AAA CA 1
ATOM 1235 C C . LEU A 1 129 ? -26.127 -11.234 15.026 1.000 30.776 129 LEU AAA C 1
ATOM 1236 O O . LEU A 1 129 ? -26.749 -11.328 13.931 1.000 32.720 129 LEU AAA O 1
ATOM 1252 N N . SER A 1 130 ? -26.234 -12.103 15.989 1.000 29.338 130 SER AAA N 1
ATOM 1253 C CA . SER A 1 130 ? -27.212 -13.205 15.965 1.000 34.121 130 SER AAA CA 1
ATOM 1254 C C . SER A 1 130 ? -28.361 -12.855 16.914 1.000 33.263 130 SER AAA C 1
ATOM 1255 O O . SER A 1 130 ? -28.071 -12.608 18.105 1.000 35.926 130 SER AAA O 1
ATOM 1263 N N . CYS A 1 131 ? -29.589 -12.756 16.441 1.000 31.678 131 CYS AAA N 1
ATOM 1264 C CA . CYS A 1 131 ? -30.749 -12.242 17.224 1.000 36.470 131 CYS AAA CA 1
ATOM 1265 C C . CYS A 1 131 ? -31.807 -13.355 17.373 1.000 41.299 131 CYS AAA C 1
ATOM 1266 O O . CYS A 1 131 ? -32.325 -13.847 16.342 1.000 40.178 131 CYS AAA O 1
ATOM 1273 N N . GLU A 1 132 ? -32.086 -13.764 18.609 1.000 35.188 132 GLU AAA N 1
ATOM 1274 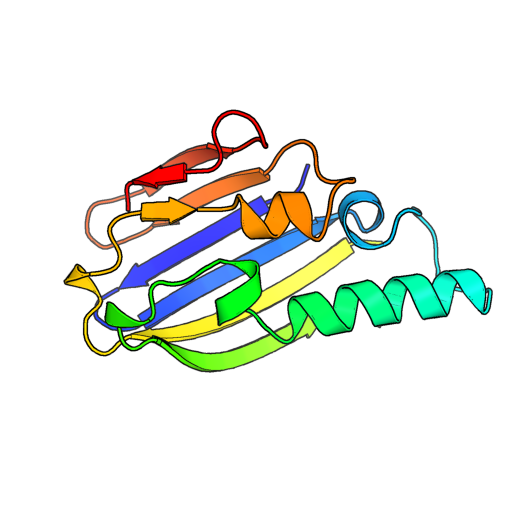C CA . GLU A 1 132 ? -33.039 -14.871 18.918 1.000 41.043 132 GLU AAA CA 1
ATOM 1275 C C . GLU A 1 132 ? -34.435 -14.481 18.444 1.000 38.985 132 GLU AAA C 1
ATOM 1276 O O . GLU A 1 132 ? -35.130 -15.333 17.982 1.000 38.755 132 GLU AAA O 1
ATOM 1288 N N . LYS A 1 133 ? -34.836 -13.217 18.579 1.000 37.877 133 LYS AAA N 1
ATOM 1289 C CA . LYS A 1 133 ? -36.179 -12.744 18.204 1.000 39.553 133 LYS AAA CA 1
ATOM 1290 C C . LYS A 1 133 ? -36.109 -11.560 17.260 1.000 39.749 133 LYS AAA C 1
ATOM 1291 O O . LYS A 1 133 ? -36.450 -10.457 17.667 1.000 39.543 133 LYS AAA O 1
ATOM 1310 N N . PRO A 1 134 ? -35.666 -11.733 15.993 1.000 37.448 134 PRO AAA N 1
ATOM 1311 C CA . PRO A 1 134 ? -35.496 -10.613 15.078 1.000 37.180 134 PRO AAA CA 1
ATOM 1312 C C . PRO A 1 134 ? -36.805 -9.859 14.814 1.000 42.219 134 PRO AAA C 1
ATOM 1313 O O . PRO A 1 134 ? -36.745 -8.737 14.415 1.000 39.226 134 PRO AAA O 1
ATOM 1324 N N . GLU A 1 135 ? -37.957 -10.483 15.027 1.000 43.000 135 GLU AAA N 1
ATOM 1325 C CA . GLU A 1 135 ? -39.268 -9.804 14.822 1.000 46.916 135 GLU AAA CA 1
ATOM 1326 C C . GLU A 1 135 ? -39.362 -8.608 15.787 1.000 51.772 135 GLU AAA C 1
ATOM 1327 O O . GLU A 1 135 ? -40.172 -7.685 15.522 1.000 45.187 135 GLU AAA O 1
ATOM 1339 N N . LEU A 1 136 ? -38.560 -8.604 16.858 1.000 43.053 136 LEU AAA N 1
ATOM 1340 C CA . LEU A 1 136 ? -38.604 -7.529 17.889 1.000 48.558 136 LEU AAA CA 1
ATOM 1341 C C . LEU A 1 136 ? -37.623 -6.411 17.531 1.000 48.759 136 LEU AAA C 1
ATOM 1342 O O . LEU A 1 136 ? -37.596 -5.397 18.241 1.000 43.277 136 LEU AAA O 1
ATOM 1358 N N . LEU A 1 137 ? -36.858 -6.544 16.451 1.000 41.215 137 LEU AAA N 1
ATOM 1359 C CA . LEU A 1 137 ? -36.102 -5.383 15.925 1.000 41.943 137 LEU AAA CA 1
ATOM 1360 C C . LEU A 1 137 ? -37.076 -4.614 15.044 1.000 44.926 137 LEU AAA C 1
ATOM 1361 O O . LEU A 1 137 ? -37.297 -5.041 13.908 1.000 53.510 137 LEU AAA O 1
ATOM 1377 N N . LYS A 1 138 ? -37.669 -3.543 15.556 1.000 45.107 138 LYS AAA N 1
ATOM 1378 C CA . LYS A 1 138 ? -38.723 -2.815 14.805 1.000 48.671 138 LYS AAA CA 1
ATOM 1379 C C . LYS A 1 138 ? -38.141 -1.517 14.273 1.000 44.132 138 LYS AAA C 1
ATOM 1380 O O . LYS A 1 138 ? -38.532 -1.103 13.214 1.000 48.535 138 LYS AAA O 1
ATOM 1399 N N . LEU A 1 139 ? -37.188 -0.964 15.010 1.000 45.209 139 LEU AAA N 1
ATOM 1400 C CA . LEU A 1 139 ? -36.628 0.406 14.903 1.000 49.959 139 LEU AAA CA 1
ATOM 1401 C C . LEU A 1 139 ? -35.129 0.304 15.101 1.000 46.628 139 LEU AAA C 1
ATOM 1402 O O . LEU A 1 139 ? -34.739 -0.218 16.166 1.000 41.909 139 LEU AAA O 1
ATOM 1418 N N . LEU A 1 140 ? -34.350 0.809 14.165 1.000 44.733 140 LEU AAA N 1
ATOM 1419 C CA . LEU A 1 140 ? -32.932 1.136 14.421 1.000 50.119 140 LEU AAA CA 1
ATOM 1420 C C . LEU A 1 140 ? -32.898 2.584 14.922 1.000 46.139 140 LEU AAA C 1
ATOM 1421 O O . LEU A 1 140 ? -33.463 3.446 14.231 1.000 49.392 140 LEU AAA O 1
ATOM 1437 N N . THR A 1 141 ? -32.349 2.829 16.110 1.000 41.784 141 THR AAA N 1
ATOM 1438 C CA . THR A 1 141 ? -32.087 4.195 16.626 1.000 45.483 141 THR AAA CA 1
ATOM 1439 C C . THR A 1 141 ? -30.573 4.471 16.632 1.000 40.850 141 THR AAA C 1
ATOM 1440 O O . THR A 1 141 ? -29.817 3.661 17.215 1.000 40.964 141 THR AAA O 1
ATOM 1451 N N . LEU A 1 142 ? -30.150 5.574 16.020 1.000 34.875 142 LEU AAA N 1
ATOM 1452 C CA . LEU A 1 142 ? -28.750 6.047 16.107 1.000 36.866 142 LEU AAA CA 1
ATOM 1453 C C . LEU A 1 142 ? -28.627 7.146 17.175 1.000 35.803 142 LEU AAA C 1
ATOM 1454 O O . LEU A 1 142 ? -27.571 7.849 17.173 1.000 32.698 142 LEU AAA O 1
ATOM 1470 N N . ALA A 1 143 ? -29.569 7.240 18.111 1.000 36.744 143 ALA AAA N 1
ATOM 1471 C CA . ALA A 1 143 ? -29.526 8.299 19.158 1.000 43.180 143 ALA AAA CA 1
ATOM 1472 C C . ALA A 1 143 ? -28.291 8.102 20.059 1.000 38.229 143 ALA AAA C 1
ATOM 1473 O O . ALA A 1 143 ? -27.594 9.072 20.369 1.000 36.101 143 ALA AAA O 1
ATOM 1480 N N . GLU A 1 144 ? -27.972 6.871 20.463 1.000 37.144 144 GLU AAA N 1
ATOM 1481 C CA . GLU A 1 144 ? -26.755 6.627 21.279 1.000 36.171 144 GLU AAA CA 1
ATOM 1482 C C . GLU A 1 144 ? -25.488 6.907 20.498 1.000 34.117 144 GLU AAA C 1
ATOM 1483 O O . GLU A 1 144 ? -24.475 7.404 21.094 1.000 34.457 144 GLU AAA O 1
ATOM 1495 N N . PHE A 1 145 ? -25.491 6.584 19.207 1.000 35.361 145 PHE AAA N 1
ATOM 1496 C CA . PHE A 1 145 ? -24.333 6.844 18.333 1.000 33.654 145 PHE AAA CA 1
ATOM 1497 C C . PHE A 1 145 ? -24.045 8.368 18.336 1.000 36.205 145 PHE AAA C 1
ATOM 1498 O O . PHE A 1 145 ? 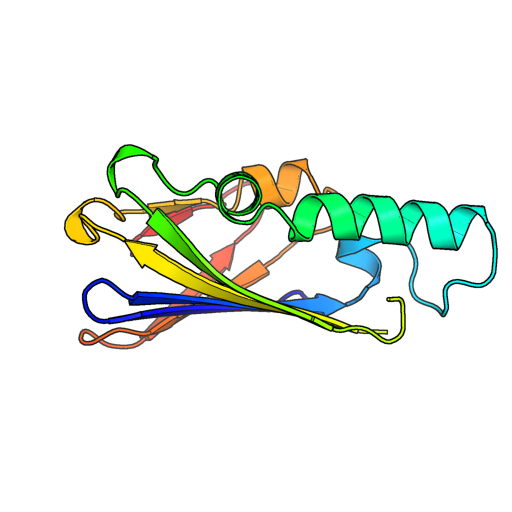-22.899 8.799 18.543 1.000 31.991 145 PHE AAA O 1
ATOM 1515 N N . PHE A 1 146 ? -25.058 9.207 18.116 1.000 35.684 146 PHE AAA N 1
ATOM 1516 C CA . PHE A 1 146 ? -24.844 10.675 18.023 1.000 35.949 146 PHE AAA CA 1
ATOM 1517 C C . PHE A 1 146 ? -24.403 11.213 19.392 1.000 33.091 146 PHE AAA C 1
ATOM 1518 O O . PHE A 1 146 ? -23.569 12.075 19.436 1.000 43.016 146 PHE AAA O 1
ATOM 1535 N N . LYS A 1 147 ? -24.911 10.640 20.478 1.000 36.105 147 LYS AAA N 1
ATOM 1536 C CA . LYS A 1 147 ? -24.494 11.043 21.847 1.000 40.296 147 LYS AAA CA 1
ATOM 1537 C C . LYS A 1 147 ? -23.027 10.653 22.096 1.000 45.725 147 LYS AAA C 1
ATOM 1538 O O . LYS A 1 147 ? -22.281 11.486 22.669 1.000 38.177 147 LYS AAA O 1
ATOM 1557 N N . ARG A 1 148 ? -22.547 9.489 21.635 1.000 36.499 148 ARG AAA N 1
ATOM 1558 C CA . ARG A 1 148 ? -21.151 9.058 21.911 1.000 33.349 148 ARG AAA CA 1
ATOM 1559 C C . ARG A 1 148 ? -20.182 9.677 20.905 1.000 33.043 148 ARG AAA C 1
ATOM 1560 O O . ARG A 1 148 ? -18.968 9.718 21.189 1.000 31.463 148 ARG AAA O 1
ATOM 1581 N N . PHE A 1 149 ? -20.673 10.028 19.721 1.000 31.858 149 PHE AAA N 1
ATOM 1582 C CA . PHE A 1 149 ? -19.847 10.627 18.650 1.000 33.504 149 PHE AAA CA 1
ATOM 1583 C C . PHE A 1 149 ? -20.485 11.952 18.243 1.000 36.806 149 PHE AAA C 1
ATOM 1584 O O . PHE A 1 149 ? -20.978 12.107 17.130 1.000 36.564 149 PHE AAA O 1
ATOM 1601 N N . PRO A 1 150 ? -20.413 12.972 19.120 1.000 42.176 150 PRO AAA N 1
ATOM 1602 C CA . PRO A 1 150 ? -21.175 14.211 18.913 1.000 42.777 150 PRO AAA CA 1
ATOM 1603 C C . PRO A 1 150 ? -20.670 15.021 17.710 1.000 42.157 150 PRO AAA C 1
ATOM 1604 O O . PRO A 1 150 ? -21.429 15.818 17.206 1.000 47.989 150 PRO AAA O 1
ATOM 1615 N N . ALA A 1 151 ? -19.450 14.769 17.232 1.000 43.878 151 ALA AAA N 1
ATOM 1616 C CA . ALA A 1 151 ? -18.914 15.339 15.976 1.000 47.797 151 ALA AAA CA 1
ATOM 1617 C C . ALA A 1 151 ? -19.712 14.865 14.749 1.000 53.775 151 ALA AAA C 1
ATOM 1618 O O . ALA A 1 151 ? -19.483 15.438 13.673 1.000 43.664 151 ALA AAA O 1
ATOM 1625 N N . THR A 1 152 ? -20.490 13.782 14.856 1.000 43.265 152 THR AAA N 1
ATOM 1626 C CA . THR A 1 152 ? -21.218 13.164 13.712 1.000 37.502 152 THR AAA CA 1
ATOM 1627 C C . THR A 1 152 ? -22.510 13.966 13.499 1.000 40.372 152 THR AAA C 1
ATOM 1628 O O . THR A 1 152 ? -23.405 13.957 14.354 1.000 39.600 152 THR AAA O 1
ATOM 1639 N N . GLN A 1 153 ? -22.652 14.618 12.357 1.000 40.479 153 GLN AAA N 1
ATOM 1640 C CA . GLN A 1 153 ? -23.862 15.454 12.086 1.000 48.376 153 GLN AAA CA 1
ATOM 1641 C C . GLN A 1 153 ? -24.916 14.654 11.307 1.000 44.464 153 GLN AAA C 1
ATOM 1642 O O . GLN A 1 153 ? -26.118 14.860 11.515 1.000 44.318 153 GLN AAA O 1
ATOM 1656 N N . LYS A 1 154 ? -24.465 13.694 10.523 1.000 45.366 154 LYS AAA N 1
ATOM 1657 C CA . LYS A 1 154 ? -25.325 12.972 9.577 1.000 52.359 154 LYS AAA CA 1
ATOM 1658 C C . LYS A 1 154 ? -24.818 11.535 9.414 1.000 44.818 154 LYS AAA C 1
ATOM 1659 O O . LYS A 1 154 ? -23.595 11.349 9.232 1.000 41.507 154 LYS AAA O 1
ATOM 1678 N N . ILE A 1 155 ? -25.752 10.589 9.308 1.000 37.452 155 ILE AAA N 1
ATOM 1679 C CA . ILE A 1 155 ? -25.416 9.202 8.879 1.000 41.890 155 ILE AAA CA 1
ATOM 1680 C C . ILE A 1 155 ? -26.366 8.789 7.746 1.000 35.323 155 ILE AAA C 1
ATOM 1681 O O . ILE A 1 155 ? -27.548 8.767 7.985 1.000 37.484 155 ILE AAA O 1
ATOM 1697 N N . GLN A 1 156 ? -25.818 8.372 6.621 1.000 33.847 156 GLN AAA N 1
ATOM 1698 C CA . GLN A 1 156 ? -26.616 7.792 5.513 1.000 37.720 156 GLN AAA CA 1
ATOM 1699 C C . GLN A 1 156 ? -26.734 6.275 5.774 1.000 33.942 156 GLN AAA C 1
ATOM 1700 O O . GLN A 1 156 ? -25.696 5.586 5.770 1.000 37.938 156 GLN AAA O 1
ATOM 1714 N N . VAL A 1 157 ? -27.947 5.818 6.004 1.000 36.002 157 VAL AAA N 1
ATOM 1715 C CA . VAL A 1 157 ? -28.280 4.428 6.374 1.000 39.463 157 VAL AAA CA 1
ATOM 1716 C C . VAL A 1 157 ? -28.930 3.776 5.153 1.000 44.641 157 VAL AAA C 1
ATOM 1717 O O . VAL A 1 157 ? -29.822 4.418 4.501 1.000 36.107 157 VAL AAA O 1
ATOM 1730 N N . GLN A 1 158 ? -28.414 2.614 4.790 1.000 35.258 158 GLN AAA N 1
ATOM 1731 C CA . GLN A 1 158 ? -29.034 1.716 3.781 1.000 38.448 158 GLN AAA CA 1
ATOM 1732 C C . GLN A 1 158 ? -29.389 0.398 4.439 1.000 38.456 158 GLN AAA C 1
ATOM 1733 O O . GLN A 1 158 ? -28.494 -0.235 5.013 1.000 36.782 158 GLN AAA O 1
ATOM 1747 N N . LEU A 1 159 ? -30.651 0.034 4.416 1.000 35.280 159 LEU AAA N 1
ATOM 1748 C CA . LEU A 1 159 ? -31.140 -1.239 4.966 1.000 34.867 159 LEU AAA CA 1
ATOM 1749 C C . LEU A 1 159 ? -31.471 -2.178 3.794 1.000 41.164 159 LEU AAA C 1
ATOM 1750 O O . LEU A 1 159 ? -32.020 -1.673 2.765 1.000 34.359 159 LEU AAA O 1
ATOM 1766 N N . ILE A 1 160 ? -31.095 -3.448 3.904 1.000 35.127 160 ILE AAA N 1
ATOM 1767 C CA . ILE A 1 160 ? -31.413 -4.488 2.872 1.000 36.440 160 ILE AAA CA 1
ATOM 1768 C C . ILE A 1 160 ? -31.892 -5.726 3.610 1.000 37.902 160 ILE AAA C 1
ATOM 1769 O O . ILE A 1 160 ? -31.449 -6.013 4.775 1.000 33.418 160 ILE AAA O 1
ATOM 1785 N N . GLY A 1 161 ? -32.932 -6.317 3.053 1.000 34.705 161 GLY AAA N 1
ATOM 1786 C CA . GLY A 1 161 ? -33.563 -7.531 3.584 1.000 35.654 161 GLY AAA CA 1
ATOM 1787 C C . GLY A 1 161 ? -34.443 -8.161 2.511 1.000 34.166 161 GLY AAA C 1
ATOM 1788 O O . GLY A 1 161 ? -34.540 -7.627 1.405 1.000 35.666 161 GLY AAA O 1
ATOM 1792 N N . PRO A 1 162 ? -35.078 -9.296 2.825 1.000 38.004 162 PRO AAA N 1
ATOM 1793 C CA . PRO A 1 162 ? -35.888 -10.014 1.842 1.000 35.671 162 PRO AAA CA 1
ATOM 1794 C C . PRO A 1 162 ? -36.965 -9.127 1.185 1.000 39.450 162 PRO AAA C 1
ATOM 1795 O O . PRO A 1 162 ? -37.325 -9.411 0.085 1.000 40.794 162 PRO AAA O 1
ATOM 1806 N N . ASP A 1 163 ? -37.433 -8.076 1.859 1.000 39.076 163 ASP AAA N 1
ATOM 1807 C CA . ASP A 1 163 ? -38.462 -7.132 1.334 1.000 41.508 163 ASP AAA CA 1
ATOM 1808 C C . ASP A 1 163 ? -37.892 -6.013 0.454 1.000 39.953 163 ASP AAA C 1
ATOM 1809 O O . ASP A 1 163 ? -38.704 -5.301 -0.119 1.000 35.385 163 ASP AAA O 1
ATOM 1818 N N . GLY A 1 164 ? -36.583 -5.902 0.240 1.000 31.265 164 GLY AAA N 1
ATOM 1819 C CA . GLY A 1 164 ? -36.012 -4.820 -0.585 1.000 31.956 164 GLY AAA CA 1
ATOM 1820 C C . GLY A 1 164 ? -35.126 -3.864 0.216 1.000 36.658 164 GLY AAA C 1
ATOM 1821 O O . GLY A 1 164 ? -34.715 -4.225 1.336 1.000 32.441 164 GLY AAA O 1
ATOM 1825 N N . GLN A 1 165 ? -34.756 -2.747 -0.401 1.000 36.423 165 GLN AAA N 1
ATOM 1826 C CA . GLN A 1 165 ? -33.818 -1.717 0.117 1.000 34.062 165 GLN AAA CA 1
ATOM 1827 C C . GLN A 1 165 ? -34.586 -0.510 0.639 1.000 41.929 165 GLN AAA C 1
ATOM 1828 O O . GLN A 1 165 ? -35.623 -0.069 0.039 1.000 34.915 165 GLN AAA O 1
ATOM 1842 N N . LYS A 1 166 ? -34.070 0.074 1.702 1.000 37.331 166 LYS AAA N 1
ATOM 1843 C CA . LYS A 1 166 ? -34.646 1.298 2.333 1.000 39.527 166 LYS AAA CA 1
ATOM 1844 C C . LYS A 1 166 ? -33.438 2.164 2.711 1.000 47.927 166 LYS AAA C 1
ATOM 1845 O O . LYS A 1 166 ? -32.351 1.566 2.945 1.000 42.558 166 LYS AAA O 1
ATOM 1864 N N . GLY A 1 167 ? -33.559 3.483 2.523 1.000 42.829 167 GLY AAA N 1
ATOM 1865 C CA . GLY A 1 167 ? -32.472 4.477 2.580 1.000 46.882 167 GLY AAA CA 1
ATOM 1866 C C . GLY A 1 167 ? -32.976 5.645 3.412 1.000 50.341 167 GLY AAA C 1
ATOM 1867 O O . GLY A 1 167 ? -34.144 5.953 3.290 1.000 46.810 167 GLY AAA O 1
ATOM 1871 N N . ALA A 1 168 ? -32.169 6.227 4.287 1.000 45.168 168 ALA AAA N 1
ATOM 1872 C CA . ALA A 1 168 ? -32.571 7.385 5.111 1.000 46.487 168 ALA AAA CA 1
ATOM 1873 C C . ALA A 1 168 ? -31.309 8.137 5.522 1.000 49.211 168 ALA AAA C 1
ATOM 1874 O O . ALA A 1 168 ? -30.235 7.497 5.658 1.000 41.893 168 ALA AAA O 1
ATOM 1881 N N . ASP A 1 169 ? -31.421 9.452 5.657 1.000 48.233 169 ASP AAA N 1
ATOM 1882 C CA . ASP A 1 169 ? -30.356 10.317 6.233 1.000 51.057 169 ASP AAA CA 1
ATOM 1883 C C . ASP A 1 169 ? -30.732 10.528 7.687 1.000 50.773 169 ASP AAA C 1
ATOM 1884 O O . ASP A 1 169 ? -31.853 10.995 7.940 1.000 45.593 169 ASP AAA O 1
ATOM 1893 N N . LEU A 1 170 ? -29.936 10.009 8.611 1.000 40.975 170 LEU AAA N 1
ATOM 1894 C CA . LEU A 1 170 ? -30.302 10.134 10.034 1.000 44.724 170 LEU AAA CA 1
ATOM 1895 C C . LEU A 1 170 ? -29.523 11.316 10.609 1.000 45.273 170 LEU AAA C 1
ATOM 1896 O O . LEU A 1 170 ? -28.401 11.602 10.148 1.000 43.243 170 LEU AAA O 1
ATOM 1912 N N . ALA A 1 171 ? -30.117 11.996 11.576 1.000 49.390 171 ALA AAA N 1
ATOM 1913 C CA . ALA A 1 171 ? -29.428 13.118 12.250 1.000 51.095 171 ALA AAA CA 1
ATOM 1914 C C . ALA A 1 171 ? -29.898 13.156 13.693 1.000 47.677 171 ALA AAA C 1
ATOM 1915 O O . ALA A 1 171 ? -30.852 12.456 14.039 1.000 44.447 171 ALA AAA O 1
ATOM 1922 N N . PRO A 1 172 ? -29.211 13.895 14.604 1.000 45.221 172 PRO AAA N 1
ATOM 1923 C CA . PRO A 1 172 ? -29.631 13.906 16.001 1.000 50.883 172 PRO AAA CA 1
ATOM 1924 C C . PRO A 1 172 ? -31.134 14.221 16.177 1.000 47.214 172 PRO AAA C 1
ATOM 1925 O O . PRO A 1 172 ? -31.737 13.615 17.050 1.000 53.453 172 PRO AAA O 1
ATOM 1936 N N . ALA A 1 173 ? -31.720 15.064 15.310 1.000 53.816 173 ALA AAA N 1
ATOM 1937 C CA . ALA A 1 173 ? -33.165 15.445 15.317 1.000 65.368 173 ALA AAA CA 1
ATOM 1938 C C . ALA A 1 173 ? -34.089 14.254 14.985 1.000 66.447 173 ALA AAA C 1
ATOM 1939 O O . ALA A 1 173 ? -35.105 14.087 15.686 1.000 70.954 173 ALA AAA O 1
ATOM 1946 N N . SER A 1 174 ? -33.770 13.465 13.949 1.000 64.863 174 SER AAA N 1
ATOM 1947 C CA . SER A 1 174 ? -34.506 12.227 13.550 1.000 57.910 174 SER AAA CA 1
ATOM 1948 C C . SER A 1 174 ? -33.492 11.094 13.300 1.000 46.037 174 SER AAA C 1
ATOM 1949 O O . SER A 1 174 ? -32.810 11.065 12.228 1.000 42.487 174 SER AAA O 1
ATOM 1957 N N . ALA A 1 175 ? -33.360 10.256 14.318 1.000 48.400 175 ALA AAA N 1
ATOM 1958 C CA . ALA A 1 175 ? -32.233 9.331 14.551 1.000 53.279 175 ALA AAA CA 1
ATOM 1959 C C . ALA A 1 175 ? -32.738 7.903 14.347 1.000 52.186 175 ALA AAA C 1
ATOM 1960 O O . ALA A 1 175 ? -31.962 6.979 14.604 1.000 47.368 175 ALA AAA O 1
ATOM 1967 N N . GLU A 1 176 ? -33.993 7.738 13.906 1.000 53.439 176 GLU AAA N 1
ATOM 1968 C CA . GLU A 1 176 ? -34.704 6.435 13.923 1.000 52.424 176 GLU AAA CA 1
ATOM 1969 C C . GLU A 1 176 ? -35.076 6.049 12.491 1.000 56.329 176 GLU AAA C 1
ATOM 1970 O O . GLU A 1 176 ? -35.413 6.926 11.698 1.000 49.448 176 GLU AAA O 1
ATOM 1982 N N . LEU A 1 177 ? -34.901 4.779 12.152 1.000 54.684 177 LEU AAA N 1
ATOM 1983 C CA . LEU A 1 177 ? -35.302 4.191 10.846 1.000 53.763 177 LEU AAA CA 1
ATOM 1984 C C . LEU A 1 177 ? -36.142 2.951 11.150 1.000 53.774 177 LEU AAA C 1
ATOM 1985 O O . LEU A 1 177 ? -35.665 2.091 11.947 1.000 48.898 177 LEU AAA O 1
ATOM 2001 N N . LYS A 1 178 ? -37.368 2.873 10.618 1.000 51.215 178 LYS AAA N 1
ATOM 2002 C CA . LYS A 1 178 ? -38.204 1.665 10.842 1.000 50.828 178 LYS AAA CA 1
ATOM 2003 C C . LYS A 1 178 ? -37.576 0.538 10.021 1.000 48.970 178 LYS AAA C 1
ATOM 2004 O O . LYS A 1 178 ? -37.213 0.782 8.866 1.000 47.177 178 LYS AAA O 1
ATOM 2023 N N . LEU A 1 179 ? -37.353 -0.618 10.647 1.000 47.236 179 LEU AAA N 1
ATOM 2024 C CA . LEU A 1 179 ? -36.778 -1.782 9.937 1.000 59.751 179 LEU AAA CA 1
ATOM 2025 C C . LEU A 1 179 ? -37.929 -2.402 9.135 1.000 72.522 179 LEU AAA C 1
ATOM 2026 O O . LEU A 1 179 ? -37.871 -2.430 7.900 1.000 77.365 179 LEU AAA O 1
#

Secondary structure (P-SEA, 3-state):
cbbbbbbbcccbbbbbbbbccccccccccccccaaaaaaaaaaaaaaacccccccccccccccccccccccccccbbbbbbbbbbccccccccccaaaaaaacccccbbbbbbbcccbbbbbbcccccccccc

Nearest PDB structures (foldseek):
  7ahw-assembly1_AAA  TM=1.008E+00  e=3.471E-30  Pseudomonas aeruginosa PAO1
  7aly-assembly1_AAA  TM=9.878E-01  e=6.668E-28  Pseudomonas aeruginosa PAO1
  7aly-assembly2_CCC  TM=9.899E-01  e=1.413E-27  Pseudomonas aeruginosa PAO1
  7amx-assembly1_AAA  TM=9.877E-01  e=2.995E-27  Pseudomonas aeruginosa
  8ezw-assembly2_B  TM=9.399E-01  e=3.746E-15  Vibrio cholerae O1 biovar El Tor str. N16961

Sequence (133 aa):
VAQLNVALDGKTLELELDSPAMNLVGFEEHAASTDADKAAVAKARAQLEKPLELFALPVTAGCSVASQELRSPLFADIHAHYQLSCEKPELLKLLTLAEFFKRFPATQKIQVQLIGPDGQKGADLAPASAELKL